Protein 3S93 (pdb70)

Solvent-accessible surface area: 9597 Å² total; per-residue (Å²): 46,63,78,28,39,58,134,8,97,42,46,6,32,62,47,0,93,71,13,7,124,89,34,116,66,16,24,25,17,126,93,0,72,133,51,10,68,101,124,50,54,90,137,15,29,34,182,51,39,41,37,213,48,4,54,55,2,1,107,96,12,94,101,2,4,78,65,21,114,32,93,86,67,82,40,59,0,79,24,116,51,87,69,20,26,62,158,6,42,75,44,1,54,131,50,0,78,72,16,7,116,90,36,116,64,15,23,27,25,142,92,0,72,139,56,9,64,101,125,48,54,66,133,17,26,40,139,22,29,54,23,214,47,1,55,56,0,1,108,91,0,95,76,0,4,123,57,18,120,41,90,89,70,78,35,55,0,63,18,52,163

Structure (mmCIF, N/CA/C/O backbone):
data_3S93
#
_entry.id   3S93
#
_cell.length_a   42.940
_cell.length_b   43.330
_cell.length_c   126.600
_cell.angle_alpha   90.000
_cell.angle_beta   90.000
_cell.angle_gamma   90.000
#
_symmetry.space_group_name_H-M   'P 21 21 21'
#
loop_
_entity.id
_entity.type
_entity.pdbx_description
1 polymer 'Tudor domain-containing protein 5'
2 non-polymer 'UNKNOWN ATOM OR ION'
3 water water
#
loop_
_atom_site.group_PDB
_atom_site.id
_atom_site.type_symbol
_atom_site.label_atom_id
_atom_site.label_alt_id
_atom_site.label_comp_id
_atom_site.label_asym_id
_atom_site.label_entity_id
_atom_site.label_seq_id
_atom_site.pdbx_PDB_ins_code
_atom_site.Cartn_x
_atom_site.Cartn_y
_atom_site.Cartn_z
_atom_site.occupancy
_atom_site.B_iso_or_equiv
_atom_site.auth_seq_id
_atom_site.auth_comp_id
_atom_site.auth_asym_id
_atom_site.auth_atom_id
_atom_site.pdbx_PDB_model_num
ATOM 1 N N . GLY A 1 1 ? 9.884 0.938 7.824 1.00 53.00 0 GLY A N 1
ATOM 2 C CA . GLY A 1 1 ? 10.876 2.004 7.926 1.00 49.62 0 GLY A CA 1
ATOM 3 C C . GLY A 1 1 ? 10.499 2.987 9.018 1.00 51.68 0 GLY A C 1
ATOM 4 O O . GLY A 1 1 ? 11.024 2.921 10.139 1.00 46.00 0 GLY A O 1
ATOM 5 N N . MET A 1 2 ? 9.491 3.844 8.719 1.00 51.99 1 MET A N 1
ATOM 6 C CA . MET A 1 2 ? 8.938 4.815 9.674 1.00 50.99 1 MET A CA 1
ATOM 7 C C . MET A 1 2 ? 8.197 4.070 10.793 1.00 53.43 1 MET A C 1
ATOM 8 O O . MET A 1 2 ? 8.140 4.563 11.916 1.00 50.94 1 MET A O 1
ATOM 10 N N . SER A 1 3 ? 7.627 2.891 10.458 1.00 52.13 2 SER A N 1
ATOM 11 C CA . SER A 1 3 ? 6.901 1.998 11.364 1.00 53.63 2 SER A CA 1
ATOM 12 C C . SER A 1 3 ? 7.895 1.399 12.380 1.00 53.91 2 SER A C 1
ATOM 13 O O . SER A 1 3 ? 7.596 1.326 13.569 1.00 52.14 2 SER A O 1
ATOM 16 N N . GLU A 1 4 ? 9.098 1.037 11.898 1.00 48.45 3 GLU A N 1
ATOM 17 C CA . GLU A 1 4 ? 10.188 0.469 12.688 1.00 44.84 3 GLU A CA 1
ATOM 18 C C . GLU A 1 4 ? 10.737 1.487 13.695 1.00 45.89 3 GLU A C 1
ATOM 19 O O . GLU A 1 4 ? 11.042 1.113 14.832 1.00 44.88 3 GLU A O 1
ATOM 25 N N . GLN A 1 5 ? 10.845 2.776 13.267 1.00 40.76 4 GLN A N 1
ATOM 26 C CA A GLN A 1 5 ? 11.324 3.874 14.100 0.50 36.63 4 GLN A CA 1
ATOM 27 C CA B GLN A 1 5 ? 11.320 3.886 14.089 0.50 37.22 4 GLN A CA 1
ATOM 28 C C . GLN A 1 5 ? 10.326 4.150 15.226 1.00 41.48 4 GLN A C 1
ATOM 29 O O . GLN A 1 5 ? 10.735 4.392 16.365 1.00 39.44 4 GLN A O 1
ATOM 34 N N . GLU A 1 6 ? 9.019 4.092 14.915 1.00 41.93 5 GLU A N 1
ATOM 35 C CA . GLU A 1 6 ? 7.932 4.296 15.877 1.00 42.88 5 GLU A CA 1
ATOM 36 C C . GLU A 1 6 ? 7.955 3.210 16.960 1.00 45.95 5 GLU A C 1
ATOM 37 O O . GLU A 1 6 ? 7.755 3.524 18.138 1.00 44.70 5 GLU A O 1
ATOM 40 N N . ARG A 1 7 ? 8.251 1.950 16.570 1.00 43.08 6 ARG A N 1
ATOM 41 C CA . ARG A 1 7 ? 8.364 0.833 17.501 1.00 42.98 6 ARG A CA 1
ATOM 42 C C . ARG A 1 7 ? 9.643 0.958 18.358 1.00 46.57 6 ARG A C 1
ATOM 43 O O . ARG A 1 7 ? 9.622 0.493 19.498 1.00 46.45 6 ARG A O 1
ATOM 51 N N . ILE A 1 8 ? 10.730 1.633 17.852 1.00 41.78 7 ILE A N 1
ATOM 52 C CA . ILE A 1 8 ? 11.938 1.899 18.667 1.00 39.05 7 ILE A CA 1
ATOM 53 C C . ILE A 1 8 ? 11.577 2.935 19.761 1.00 42.62 7 ILE A C 1
ATOM 54 O O . ILE A 1 8 ? 11.932 2.771 20.940 1.00 41.81 7 ILE A O 1
ATOM 59 N N . GLN A 1 9 ? 10.865 3.989 19.328 1.00 41.32 8 GLN A N 1
ATOM 60 C CA . GLN A 1 9 ? 10.401 5.092 20.158 1.00 42.31 8 GLN A CA 1
ATOM 61 C C . GLN A 1 9 ? 9.432 4.575 21.227 1.00 50.19 8 GLN A C 1
ATOM 62 O O . GLN A 1 9 ? 9.524 5.022 22.360 1.00 50.25 8 GLN A O 1
ATOM 68 N N . GLU A 1 10 ? 8.582 3.577 20.895 1.00 49.69 9 GLU A N 1
ATOM 69 C CA . GLU A 1 10 ? 7.633 2.959 21.826 1.00 51.93 9 GLU A CA 1
ATOM 70 C C . GLU A 1 10 ? 8.361 2.084 22.836 1.00 55.91 9 GLU A C 1
ATOM 71 O O . GLU A 1 10 ? 8.030 2.137 24.019 1.00 55.80 9 GLU A O 1
ATOM 73 N N . CYS A 1 11 ? 9.359 1.300 22.375 1.00 52.67 10 CYS A N 1
ATOM 74 C CA . CYS A 1 11 ? 10.146 0.414 23.220 1.00 52.33 10 CYS A CA 1
ATOM 75 C C . CYS A 1 11 ? 10.940 1.200 24.273 1.00 51.70 10 CYS A C 1
ATOM 76 O O . CYS A 1 11 ? 10.956 0.773 25.418 1.00 51.96 10 CYS A O 1
ATOM 79 N N . LEU A 1 12 ? 11.580 2.324 23.897 1.00 45.04 11 LEU A N 1
ATOM 80 C CA . LEU A 1 12 ? 12.360 3.145 24.834 1.00 42.52 11 LEU A CA 1
ATOM 81 C C . LEU A 1 12 ? 11.454 3.833 25.873 1.00 45.74 11 LEU A C 1
ATOM 82 O O . LEU A 1 12 ? 11.760 3.831 27.069 1.00 43.66 11 LEU A O 1
ATOM 87 N N . ARG A 1 13 ? 10.327 4.378 25.403 1.00 44.62 12 ARG A N 1
ATOM 88 C CA . ARG A 1 13 ? 9.305 5.022 26.222 1.00 45.97 12 ARG A CA 1
ATOM 89 C C . ARG A 1 13 ? 8.799 4.055 27.302 1.00 49.79 12 ARG A C 1
ATOM 90 O O . ARG A 1 13 ? 8.654 4.470 28.452 1.00 51.01 12 ARG A O 1
ATOM 93 N N . LYS A 1 14 ? 8.559 2.774 26.941 1.00 44.91 13 LYS A N 1
ATOM 94 C CA . LYS A 1 14 ? 8.100 1.730 27.873 1.00 45.85 13 LYS A CA 1
ATOM 95 C C . LYS A 1 14 ? 9.202 1.377 28.872 1.00 46.70 13 LYS A C 1
ATOM 96 O O . LYS A 1 14 ? 8.916 1.189 30.041 1.00 46.18 13 LYS A O 1
ATOM 98 N N . GLU A 1 15 ? 10.467 1.335 28.420 1.00 42.21 14 GLU A N 1
ATOM 99 C CA . GLU A 1 15 ? 11.627 1.063 29.268 1.00 40.50 14 GLU A CA 1
ATOM 100 C C . GLU A 1 15 ? 11.853 2.160 30.315 1.00 42.10 14 GLU A C 1
ATOM 101 O O . GLU A 1 15 ? 12.074 1.851 31.477 1.00 43.55 14 GLU A O 1
ATOM 107 N N . ILE A 1 16 ? 11.783 3.433 29.902 1.00 36.53 15 ILE A N 1
ATOM 108 C CA . ILE A 1 16 ? 11.970 4.580 30.782 1.00 35.75 15 ILE A CA 1
ATOM 109 C C . ILE A 1 16 ? 10.881 4.604 31.875 1.00 40.76 15 ILE A C 1
ATOM 110 O O . ILE A 1 16 ? 11.221 4.709 33.060 1.00 39.95 15 ILE A O 1
ATOM 115 N N . ARG A 1 17 ? 9.591 4.502 31.466 1.00 39.0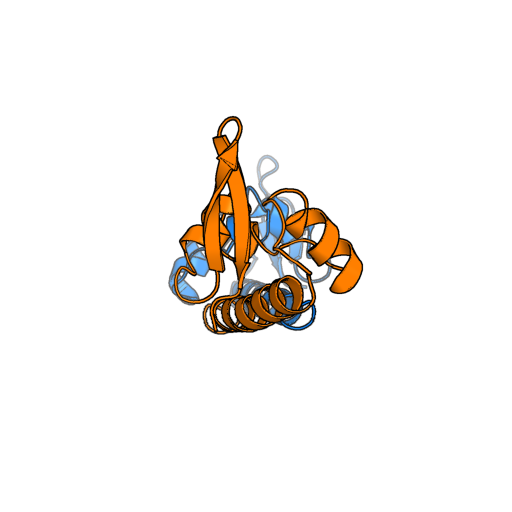9 16 ARG A N 1
ATOM 116 C CA . ARG A 1 17 ? 8.435 4.476 32.361 1.00 42.19 16 ARG A CA 1
ATOM 117 C C . ARG A 1 17 ? 8.588 3.338 33.387 1.00 48.32 16 ARG A C 1
ATOM 118 O O . ARG A 1 17 ? 8.428 3.591 34.581 1.00 49.42 16 ARG A O 1
ATOM 126 N N . SER A 1 18 ? 8.957 2.116 32.924 1.00 44.06 17 SER A N 1
ATOM 127 C CA . SER A 1 18 ? 9.173 0.953 33.784 1.00 45.42 17 SER A CA 1
ATOM 128 C C . SER A 1 18 ? 10.287 1.215 34.810 1.00 48.63 17 SER A C 1
ATOM 129 O O . SER A 1 18 ? 10.147 0.820 35.956 1.00 48.90 17 SER A O 1
ATOM 132 N N . LEU A 1 19 ? 11.387 1.887 34.399 1.00 44.62 18 LEU A N 1
ATOM 133 C CA . LEU A 1 19 ? 12.498 2.214 35.307 1.00 43.84 18 LEU A CA 1
ATOM 134 C C . LEU A 1 19 ? 12.105 3.218 36.389 1.00 47.05 18 LEU A C 1
ATOM 135 O O . LEU A 1 19 ? 12.507 3.061 37.538 1.00 47.00 18 LEU A O 1
ATOM 140 N N . LEU A 1 20 ? 11.366 4.270 36.003 1.00 43.46 19 LEU A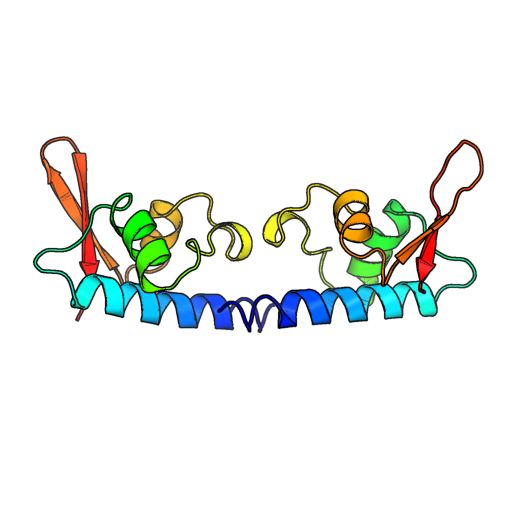 N 1
ATOM 141 C CA . LEU A 1 20 ? 10.956 5.329 36.918 1.00 44.36 19 LEU A CA 1
ATOM 142 C C . LEU A 1 20 ? 9.796 4.902 37.824 1.00 55.25 19 LEU A C 1
ATOM 143 O O . LEU A 1 20 ? 9.667 5.452 38.912 1.00 57.33 19 LEU A O 1
ATOM 148 N N . ILE A 1 21 ? 8.972 3.927 37.389 1.00 56.58 20 ILE A N 1
ATOM 149 C CA . ILE A 1 21 ? 7.871 3.354 38.178 1.00 61.14 20 ILE A CA 1
ATOM 150 C C . ILE A 1 21 ? 8.464 2.513 39.322 1.00 68.31 20 ILE A C 1
ATOM 151 O O . ILE A 1 21 ? 8.013 2.629 40.461 1.00 70.31 20 ILE A O 1
ATOM 156 N N . SER A 1 22 ? 9.503 1.708 39.019 1.00 65.54 21 SER A N 1
ATOM 157 C CA . SER A 1 22 ? 10.172 0.822 39.976 1.00 67.48 21 SER A CA 1
ATOM 158 C C . SER A 1 22 ? 10.931 1.563 41.104 1.00 73.70 21 SER A C 1
ATOM 159 O O . SER A 1 22 ? 11.245 0.942 42.120 1.00 75.77 21 SER A O 1
ATOM 162 N N . THR A 1 23 ? 11.197 2.876 40.952 1.00 70.17 22 THR A N 1
ATOM 163 C CA . THR A 1 23 ? 11.901 3.660 41.977 1.00 70.78 22 THR A CA 1
ATOM 164 C C . THR A 1 23 ? 10.932 4.298 42.976 1.00 78.65 22 THR A C 1
ATOM 165 O O . THR A 1 23 ? 9.744 4.463 42.674 1.00 79.74 22 THR A O 1
ATOM 169 N N . LYS A 1 24 ? 11.458 4.669 44.163 1.00 76.80 23 LYS A N 1
ATOM 170 C CA . LYS A 1 24 ? 10.701 5.279 45.254 1.00 79.35 23 LYS A CA 1
ATOM 171 C C . LYS A 1 24 ? 10.211 6.692 44.911 1.00 81.66 23 LYS A C 1
ATOM 172 O O . LYS A 1 24 ? 9.001 6.915 44.877 1.00 83.96 23 LYS A O 1
ATOM 174 N N . ASP A 1 25 ? 11.134 7.641 44.673 1.00 74.26 24 ASP A N 1
ATOM 175 C CA . ASP A 1 25 ? 10.769 9.026 44.367 1.00 72.94 24 ASP A CA 1
ATOM 176 C C . ASP A 1 25 ? 11.626 9.595 43.209 1.00 70.44 24 ASP A C 1
ATOM 177 O O . ASP A 1 25 ? 12.288 10.626 43.353 1.00 70.04 24 ASP A O 1
ATOM 179 N N . GLY A 1 26 ? 11.587 8.900 42.075 1.00 61.85 25 GLY A N 1
ATOM 180 C CA . GLY A 1 26 ? 12.289 9.268 40.852 1.00 57.82 25 GLY A 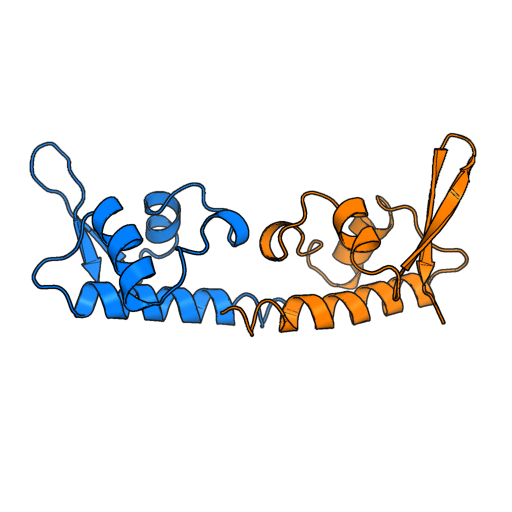CA 1
ATOM 181 C C . GLY A 1 26 ? 13.789 9.065 40.851 1.00 56.74 25 GLY A C 1
ATOM 182 O O . GLY A 1 26 ? 14.353 8.527 41.808 1.00 58.47 25 GLY A O 1
ATOM 183 N N . LEU A 1 27 ? 14.435 9.502 39.765 1.00 47.65 26 LEU A N 1
ATOM 184 C CA . LEU A 1 27 ? 15.885 9.424 39.540 1.00 45.69 26 LEU A CA 1
ATOM 185 C C . LEU A 1 27 ? 16.381 10.723 38.909 1.00 50.32 26 LEU A C 1
ATOM 186 O O . LEU A 1 27 ? 15.664 11.337 38.119 1.00 48.40 26 LEU A O 1
ATOM 191 N N . SER A 1 28 ? 17.638 11.090 39.179 1.00 48.09 27 SER A N 1
ATOM 192 C CA . SER A 1 28 ? 18.255 12.234 38.533 1.00 47.62 27 SER A CA 1
ATOM 193 C C . SER A 1 28 ? 18.567 11.818 37.077 1.00 49.59 27 SER A C 1
ATOM 194 O O . SER A 1 28 ? 18.660 10.615 36.819 1.00 49.27 27 SER A O 1
ATOM 197 N N . PRO A 1 29 ? 18.753 12.750 36.113 1.00 45.04 28 PRO A N 1
ATOM 198 C CA . PRO A 1 29 ? 19.112 12.316 34.748 1.00 42.48 28 PRO A CA 1
ATOM 199 C C . PRO A 1 29 ? 20.346 11.396 34.713 1.00 47.44 28 PRO A C 1
ATOM 200 O O . PRO A 1 29 ? 20.353 10.433 33.939 1.00 45.71 28 PRO A O 1
ATOM 204 N N . GLN A 1 30 ? 21.359 11.666 35.572 1.00 46.06 29 GLN A N 1
ATOM 205 C CA . GLN A 1 30 ? 22.594 10.873 35.695 1.00 46.33 29 GLN A CA 1
ATOM 206 C C . GLN A 1 30 ? 22.297 9.466 36.251 1.00 50.19 29 GLN A C 1
ATOM 207 O O . GLN A 1 30 ? 22.848 8.488 35.751 1.00 50.17 29 GLN A O 1
ATOM 213 N N . GLU A 1 31 ? 21.413 9.364 37.267 1.00 47.15 30 GLU A N 1
ATOM 214 C CA . GLU A 1 31 ? 21.014 8.087 37.869 1.00 46.62 30 GLU A CA 1
ATOM 215 C C . GLU A 1 31 ? 20.207 7.228 36.877 1.00 48.69 30 GLU A C 1
ATOM 216 O O . GLU A 1 31 ? 20.345 6.004 36.884 1.00 47.64 30 GLU A O 1
ATOM 222 N N . LEU A 1 32 ? 19.371 7.872 36.024 1.00 44.30 31 LEU A N 1
ATOM 223 C CA . LEU A 1 32 ? 18.566 7.176 35.011 1.00 41.96 31 LEU A CA 1
ATOM 224 C C . LEU A 1 32 ? 19.456 6.519 33.915 1.00 44.52 31 LEU A C 1
ATOM 225 O O . LEU A 1 32 ? 19.198 5.367 33.534 1.00 44.36 31 LEU A O 1
ATOM 230 N N . GLU A 1 33 ? 20.489 7.220 33.409 1.00 39.33 32 GLU A N 1
ATOM 231 C CA . GLU A 1 33 ? 21.334 6.586 32.393 1.00 37.74 32 GLU A CA 1
ATOM 232 C C . GLU A 1 33 ? 22.131 5.427 32.968 1.00 41.98 32 GLU A C 1
ATOM 233 O O . GLU A 1 33 ? 22.360 4.457 32.240 1.00 38.84 32 GLU A O 1
ATOM 239 N N . LYS A 1 34 ? 22.511 5.514 34.290 1.00 40.98 33 LYS A N 1
ATOM 240 C CA . LYS A 1 34 ? 23.250 4.470 34.994 1.00 42.20 33 LYS A CA 1
ATOM 241 C C . LYS A 1 34 ? 22.350 3.247 35.134 1.00 44.22 33 LYS A C 1
ATOM 242 O O . LYS A 1 34 ? 22.728 2.157 34.712 1.00 43.54 33 LYS A O 1
ATOM 248 N N . GLU A 1 35 ? 21.139 3.470 35.669 1.00 39.71 34 GLU A N 1
ATOM 249 C CA . GLU A 1 35 ? 20.099 2.474 35.900 1.00 40.06 34 GLU A CA 1
ATOM 250 C C . GLU A 1 35 ? 19.628 1.804 34.606 1.00 42.58 34 GLU A C 1
ATOM 251 O O . GLU A 1 35 ? 19.337 0.605 34.612 1.00 43.78 34 GLU A O 1
ATOM 257 N N . TYR A 1 36 ? 19.518 2.576 33.522 1.00 37.59 35 TYR A N 1
ATOM 258 C CA . TYR A 1 36 ? 19.103 2.040 32.231 1.00 36.55 35 TYR A CA 1
ATOM 259 C C . TYR A 1 36 ? 20.119 1.009 31.737 1.00 41.12 35 TYR A C 1
ATOM 260 O O . TYR A 1 36 ? 19.723 -0.079 31.313 1.00 39.18 35 TYR A O 1
ATOM 269 N N . LEU A 1 37 ? 21.427 1.343 31.801 1.00 38.88 36 LEU A N 1
ATOM 270 C CA . LEU A 1 37 ? 22.483 0.420 31.385 1.00 39.50 36 LEU A CA 1
ATOM 271 C C . LEU A 1 37 ? 22.451 -0.848 32.233 1.00 43.30 36 LEU A C 1
ATOM 272 O O . LEU A 1 37 ? 22.523 -1.956 31.697 1.00 43.66 36 LEU A O 1
ATOM 277 N N . LEU A 1 38 ? 22.309 -0.679 33.553 1.00 39.86 37 LEU A N 1
ATOM 278 C CA . LEU A 1 38 ? 22.291 -1.804 34.474 1.00 41.56 37 LEU A CA 1
ATOM 279 C C . LEU A 1 38 ? 21.081 -2.702 34.290 1.00 44.72 37 LEU A C 1
ATOM 280 O O . LEU A 1 38 ? 21.246 -3.915 34.229 1.00 46.50 37 LEU A O 1
ATOM 285 N N . MET A 1 39 ? 19.890 -2.124 34.170 1.00 39.16 38 MET A N 1
ATOM 286 C CA . MET A 1 39 ? 18.677 -2.928 34.124 1.00 40.28 38 MET A CA 1
ATOM 287 C C . MET A 1 39 ? 18.269 -3.384 32.741 1.00 46.03 38 MET A C 1
ATOM 288 O O . MET A 1 39 ? 17.742 -4.485 32.638 1.00 48.09 38 MET A O 1
ATOM 293 N N . VAL A 1 40 ? 18.523 -2.583 31.688 1.00 42.53 39 VAL A N 1
ATOM 294 C CA . VAL A 1 40 ? 18.205 -2.937 30.286 1.00 42.39 39 VAL A CA 1
ATOM 295 C C . VAL A 1 40 ? 19.372 -3.729 29.647 1.00 47.45 39 VAL A C 1
ATOM 296 O O . VAL A 1 40 ? 19.136 -4.558 28.765 1.00 49.21 39 VAL A O 1
ATOM 300 N N . GLY A 1 41 ? 20.601 -3.462 30.084 1.00 43.98 40 GLY A N 1
ATOM 301 C CA . GLY A 1 41 ? 21.779 -4.151 29.567 1.00 46.35 40 GLY A CA 1
ATOM 302 C C . GLY A 1 41 ? 22.396 -3.486 28.353 1.00 51.40 40 GLY A C 1
ATOM 303 O O . GLY A 1 41 ? 23.231 -4.082 27.663 1.00 50.88 40 GLY A O 1
ATOM 304 N N . ASN A 1 42 ? 21.976 -2.244 28.079 1.00 47.90 41 ASN A N 1
ATOM 305 C CA . ASN A 1 42 ? 22.453 -1.429 26.959 1.00 46.69 41 ASN A CA 1
ATOM 306 C C . ASN A 1 42 ? 22.461 0.005 27.425 1.00 48.97 41 ASN A C 1
ATOM 307 O O . ASN A 1 42 ? 21.727 0.338 28.359 1.00 48.21 41 ASN A O 1
ATOM 312 N N . HIS A 1 43 ? 23.269 0.855 26.775 1.00 43.39 42 HIS A N 1
ATOM 313 C CA . HIS A 1 43 ? 23.302 2.278 27.103 1.00 41.66 42 HIS A CA 1
ATOM 314 C C . HIS A 1 43 ? 22.084 2.945 26.483 1.00 41.44 42 HIS A C 1
ATOM 315 O O . HIS A 1 43 ? 21.552 2.411 25.511 1.00 38.40 42 HIS A O 1
ATOM 322 N N . LEU A 1 44 ? 21.646 4.116 27.030 1.00 38.12 43 LEU A N 1
ATOM 323 C CA . LEU A 1 44 ? 20.548 4.902 26.447 1.00 36.45 43 LEU A CA 1
ATOM 324 C C . LEU A 1 44 ? 20.882 5.136 24.954 1.00 36.33 43 LEU A C 1
ATOM 325 O O . LEU A 1 44 ? 22.037 5.453 24.632 1.00 35.22 43 LEU A O 1
ATOM 330 N N . PRO A 1 45 ? 19.928 4.891 24.035 1.00 31.00 44 PRO A N 1
ATOM 331 C CA . PRO A 1 45 ? 20.261 5.015 22.603 1.00 30.05 44 PRO A CA 1
ATOM 332 C C . PRO A 1 45 ? 20.210 6.476 22.162 1.00 31.55 44 PRO A C 1
ATOM 333 O O . PRO A 1 45 ? 19.425 6.835 21.294 1.00 32.73 44 PRO A O 1
ATOM 337 N N . LEU A 1 46 ? 21.034 7.318 22.802 1.00 26.21 45 LEU A N 1
ATOM 338 C CA . LEU A 1 46 ? 21.045 8.769 22.617 1.00 25.78 45 LEU A CA 1
ATOM 339 C C . LEU A 1 46 ? 21.447 9.163 21.211 1.00 29.86 45 LEU A C 1
ATOM 340 O O . LEU A 1 46 ? 20.625 9.735 20.504 1.00 31.96 45 LEU A O 1
ATOM 345 N N . ARG A 1 47 ? 22.678 8.822 20.799 1.00 26.23 46 ARG A N 1
ATOM 346 C CA . ARG A 1 47 ? 23.274 9.165 19.506 1.00 27.03 46 ARG A CA 1
ATOM 347 C C . ARG A 1 47 ? 22.449 8.719 18.314 1.00 28.89 46 ARG A C 1
ATOM 348 O O . ARG A 1 47 ? 22.227 9.525 17.420 1.00 30.00 46 ARG A O 1
ATOM 356 N N . ILE A 1 48 ? 22.003 7.454 18.295 1.00 24.70 47 ILE A N 1
ATOM 357 C CA . ILE A 1 48 ? 21.223 6.874 17.193 1.00 25.21 47 ILE A CA 1
ATOM 358 C C . ILE A 1 48 ? 19.853 7.557 17.024 1.00 32.96 47 ILE A C 1
ATOM 359 O O . ILE A 1 48 ? 19.327 7.583 15.917 1.00 34.35 47 ILE A O 1
ATOM 364 N N . LEU A 1 49 ? 19.286 8.102 18.115 1.00 30.72 48 LEU A N 1
ATOM 365 C CA . LEU A 1 49 ? 17.989 8.786 18.075 1.00 31.15 48 LEU A CA 1
ATOM 366 C C . LEU A 1 49 ? 18.125 10.319 17.981 1.00 32.58 48 LEU A C 1
ATOM 367 O O . LEU A 1 49 ? 17.119 11.015 17.988 1.00 33.46 48 LEU A O 1
ATOM 372 N N . GLY A 1 50 ? 19.361 10.805 17.860 1.00 28.43 49 GLY A N 1
ATOM 373 C CA . GLY A 1 50 ? 19.688 12.221 17.701 1.00 28.83 49 GLY A CA 1
ATOM 374 C C . GLY A 1 50 ? 19.690 13.053 18.963 1.00 34.39 49 GLY A C 1
ATOM 375 O O . GLY A 1 50 ? 19.475 14.267 18.893 1.00 36.42 49 GLY A O 1
ATOM 376 N N . TYR A 1 51 ? 19.918 12.418 20.127 1.00 30.37 50 TYR A N 1
ATOM 377 C CA . TYR A 1 51 ? 20.016 13.130 21.403 1.00 30.84 50 TYR A CA 1
ATOM 378 C C . TYR A 1 51 ? 21.474 13.256 21.845 1.00 34.76 50 TYR A C 1
ATOM 379 O O . TYR A 1 51 ? 22.276 12.361 21.596 1.00 34.62 50 TYR A O 1
ATOM 388 N N . ARG A 1 52 ? 21.811 14.372 22.495 1.00 32.31 51 ARG A N 1
ATOM 389 C CA . ARG A 1 52 ? 23.162 14.645 23.001 1.00 31.92 51 ARG A CA 1
ATOM 390 C C . ARG A 1 52 ? 23.269 14.295 24.475 1.00 35.57 51 ARG A C 1
ATOM 391 O O . ARG A 1 52 ? 24.377 14.241 25.010 1.00 36.08 51 ARG A O 1
ATOM 399 N N . SER A 1 53 ? 22.113 14.082 25.139 1.00 31.38 52 SER A N 1
ATOM 400 C CA . SER A 1 53 ? 22.039 13.791 26.567 1.00 30.21 52 SER A CA 1
ATOM 401 C C . SER A 1 53 ? 20.697 13.193 26.952 1.00 33.05 52 SER A C 1
ATOM 402 O O . SER A 1 53 ? 19.768 13.164 26.150 1.00 34.07 52 SER A O 1
ATOM 405 N N . THR A 1 54 ? 20.603 12.728 28.193 1.00 29.06 53 THR A N 1
ATOM 406 C CA . THR A 1 54 ? 19.404 12.160 28.803 1.00 29.46 53 THR A CA 1
ATOM 407 C C . THR A 1 54 ? 18.304 13.212 28.905 1.00 35.90 53 THR A C 1
ATOM 408 O O . THR A 1 54 ? 17.161 12.907 28.585 1.00 38.36 53 THR A O 1
ATOM 412 N N . MET A 1 55 ? 18.654 14.454 29.315 1.00 32.82 54 MET A N 1
ATOM 413 C CA . MET A 1 55 ? 17.713 15.562 29.409 1.00 34.07 54 MET A CA 1
ATOM 414 C C . MET A 1 55 ? 17.012 15.817 28.104 1.00 40.11 54 MET A C 1
ATOM 415 O O . MET A 1 55 ? 15.782 15.898 28.102 1.00 41.59 54 MET A O 1
ATOM 420 N N . GLU A 1 56 ? 17.775 15.853 26.992 1.00 37.45 55 GLU A N 1
ATOM 421 C CA . GLU A 1 56 ? 17.263 16.014 25.632 1.00 38.11 55 GLU A CA 1
ATOM 422 C C . GLU A 1 56 ? 16.242 14.913 25.309 1.00 43.28 55 GLU A C 1
ATOM 423 O O . GLU A 1 56 ? 15.167 15.199 24.781 1.00 45.46 55 GLU A O 1
ATOM 429 N N . LEU A 1 57 ? 16.568 13.659 25.669 1.00 38.82 56 LEU A N 1
ATO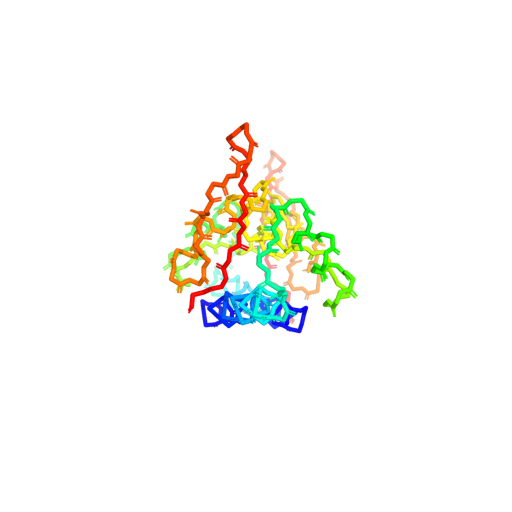M 430 C CA . LEU A 1 57 ? 15.705 12.496 25.481 1.00 38.58 56 LEU A CA 1
ATOM 431 C C . LEU A 1 57 ? 14.373 12.617 26.267 1.00 43.01 56 LEU A C 1
ATOM 432 O O . LEU A 1 57 ? 13.291 12.460 25.685 1.00 42.90 56 LEU A O 1
ATOM 437 N N . VAL A 1 58 ? 14.465 12.884 27.586 1.00 39.22 57 VAL A N 1
ATOM 438 C CA . VAL A 1 58 ? 13.302 12.950 28.466 1.00 41.06 57 VAL A CA 1
ATOM 439 C C . VAL A 1 58 ? 12.413 14.144 28.138 1.00 48.06 57 VAL A C 1
ATOM 440 O O . VAL A 1 58 ? 11.200 14.020 28.295 1.00 49.70 57 VAL A O 1
ATOM 444 N N . LEU A 1 59 ? 12.990 15.269 27.639 1.00 44.53 58 LEU A N 1
ATOM 445 C CA . LEU A 1 59 ? 12.201 16.447 27.251 1.00 46.57 58 LEU A CA 1
ATOM 446 C C . LEU A 1 59 ? 11.399 16.167 25.974 1.00 53.69 58 LEU A C 1
ATOM 447 O O . LEU A 1 59 ? 10.398 16.838 25.719 1.00 57.11 58 LEU A O 1
ATOM 452 N N . ASP A 1 60 ? 11.820 15.147 25.203 1.00 48.92 59 ASP A N 1
ATOM 453 C CA . ASP A 1 60 ? 11.154 14.705 23.980 1.00 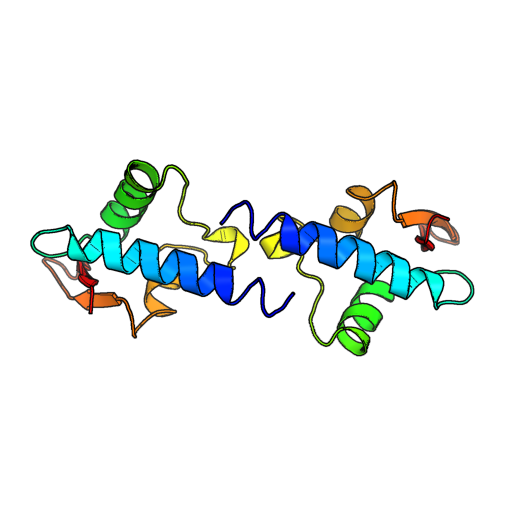50.06 59 ASP A CA 1
ATOM 454 C C . ASP A 1 60 ? 10.018 13.701 24.280 1.00 54.55 59 ASP A C 1
ATOM 455 O O . ASP A 1 60 ? 9.292 13.306 23.363 1.00 56.17 59 ASP A O 1
ATOM 460 N N . MET A 1 61 ? 9.855 13.314 25.572 1.00 48.93 60 MET A N 1
ATOM 461 C CA . MET A 1 61 ? 8.774 12.441 26.049 1.00 48.63 60 MET A CA 1
ATOM 462 C C . MET A 1 61 ? 8.090 13.086 27.296 1.00 55.35 60 MET A C 1
ATOM 463 O O . MET A 1 61 ? 8.166 12.537 28.401 1.00 55.04 60 MET A O 1
ATOM 468 N N . PRO A 1 62 ? 7.415 14.264 27.135 1.00 54.94 61 PRO A N 1
ATOM 469 C CA . PRO A 1 62 ? 6.767 14.904 28.301 1.00 57.60 61 PRO A CA 1
ATOM 470 C C . PRO A 1 62 ? 5.494 14.196 28.776 1.00 63.84 61 PRO A C 1
ATOM 471 O O . PRO A 1 62 ? 4.966 14.529 29.835 1.00 64.10 61 PRO A O 1
ATOM 475 N N . ASP A 1 63 ? 5.016 13.214 27.987 1.00 61.42 62 ASP A N 1
ATOM 476 C CA . ASP A 1 63 ? 3.841 12.392 28.276 1.00 63.89 62 ASP A CA 1
ATOM 477 C C . ASP A 1 63 ? 4.251 11.159 29.106 1.00 64.91 62 ASP A C 1
ATOM 478 O O . ASP A 1 63 ? 3.388 10.489 29.673 1.00 66.63 62 ASP A O 1
ATOM 483 N N . VAL A 1 64 ? 5.572 10.884 29.183 1.00 56.96 63 VAL A N 1
ATOM 484 C CA . VAL A 1 64 ? 6.156 9.750 29.905 1.00 54.10 63 VAL A CA 1
ATOM 485 C C . VAL A 1 64 ? 6.880 10.196 31.187 1.00 54.68 63 VAL A C 1
ATOM 486 O O . VAL A 1 64 ? 6.740 9.539 32.221 1.00 53.43 63 VAL A O 1
ATOM 490 N N . VAL A 1 65 ? 7.699 11.263 31.091 1.00 50.12 64 VAL A N 1
ATOM 491 C CA . VAL A 1 65 ? 8.547 11.737 32.191 1.00 48.46 64 VAL A CA 1
ATOM 492 C C . VAL A 1 65 ? 8.146 13.122 32.666 1.00 54.80 64 VAL A C 1
ATOM 493 O O . VAL A 1 65 ? 7.941 14.026 31.852 1.00 55.78 64 VAL A O 1
ATOM 497 N N . ARG A 1 66 ? 8.071 13.285 33.998 1.00 53.31 65 ARG A N 1
ATOM 498 C CA . ARG A 1 66 ? 7.798 14.553 34.669 1.00 56.22 65 ARG A CA 1
ATOM 499 C C . ARG A 1 66 ? 9.135 15.057 35.212 1.00 58.73 65 ARG A C 1
ATOM 500 O O . ARG A 1 66 ? 9.839 14.319 35.907 1.00 55.22 65 ARG A O 1
ATOM 504 N N . VAL A 1 67 ? 9.493 16.294 34.849 1.00 58.45 66 VAL A N 1
ATOM 505 C CA . VAL A 1 67 ? 10.729 16.949 35.267 1.00 58.65 66 VAL A CA 1
ATOM 506 C C . VAL A 1 67 ? 10.417 17.711 36.565 1.00 68.95 66 VAL A C 1
ATOM 507 O O . VAL A 1 67 ? 9.711 18.723 36.549 1.00 72.01 66 VAL A O 1
ATOM 511 N N . CYS A 1 68 ? 10.903 17.177 37.688 1.00 68.25 67 CYS A N 1
ATOM 512 C CA . CYS A 1 68 ? 10.655 17.713 39.032 1.00 72.98 67 CYS A CA 1
ATOM 513 C C . CYS A 1 68 ? 11.911 18.351 39.635 1.00 80.14 67 CYS A C 1
ATOM 514 O O . CYS A 1 68 ? 13.005 17.835 39.418 1.00 76.95 67 CYS A O 1
ATOM 517 N N . PRO A 1 69 ? 11.791 19.427 40.451 1.00 83.85 68 PRO A N 1
ATOM 518 C CA . PRO A 1 69 ? 13.003 20.031 41.038 1.00 85.19 68 PRO A CA 1
ATOM 519 C C . PRO A 1 69 ? 13.614 19.220 42.198 1.00 89.73 68 PRO A C 1
ATOM 520 O O . PRO A 1 69 ? 13.178 18.104 42.509 1.00 87.82 68 PRO A O 1
ATOM 524 N N . GLY A 1 70 ? 14.638 19.811 42.809 1.00 88.01 69 GLY A N 1
ATOM 525 C CA . GLY A 1 70 ? 15.370 19.277 43.951 1.00 87.97 69 GLY A CA 1
ATOM 526 C C . GLY A 1 70 ? 16.195 20.370 44.593 1.00 92.87 69 GLY A C 1
ATOM 527 O O . GLY A 1 70 ? 15.968 21.554 44.324 1.00 94.22 69 GLY A O 1
ATOM 528 N N . ALA A 1 71 ? 17.165 19.986 45.432 1.00 89.48 70 ALA A N 1
ATOM 529 C CA . ALA A 1 71 ? 18.040 20.952 46.099 1.00 92.81 70 ALA A CA 1
ATOM 530 C C . ALA A 1 71 ? 19.017 21.545 45.095 1.00 93.84 70 ALA A C 1
ATOM 531 O O . ALA A 1 71 ? 19.588 20.810 44.286 1.00 90.38 70 ALA A O 1
ATOM 533 N N . GLY A 1 72 ? 19.150 22.868 45.127 1.00 91.46 71 GLY A N 1
ATOM 534 C CA . GLY A 1 72 ? 20.043 23.619 44.254 1.00 90.41 71 GLY A CA 1
ATOM 535 C C . GLY A 1 72 ? 19.726 23.576 42.775 1.00 87.82 71 GLY A C 1
ATOM 536 O O . GLY A 1 72 ? 20.639 23.634 41.952 1.00 85.34 71 GLY A O 1
ATOM 537 N N . GLY A 1 73 ? 18.440 23.483 42.447 1.00 82.30 72 GLY A N 1
ATOM 538 C CA . GLY A 1 73 ? 17.965 23.415 41.070 1.00 78.78 72 GLY A CA 1
ATOM 539 C C . GLY A 1 73 ? 18.190 22.074 40.387 1.00 75.79 72 GLY A C 1
ATOM 540 O O . GLY A 1 73 ? 18.014 21.959 39.163 1.00 71.79 72 GLY A O 1
ATOM 541 N N . THR A 1 74 ? 18.572 21.037 41.177 1.00 70.71 73 THR A N 1
ATOM 542 C CA . THR A 1 74 ? 18.786 19.682 40.655 1.00 66.07 73 THR A CA 1
ATOM 543 C C . THR A 1 74 ? 17.462 19.109 40.199 1.00 65.22 73 THR A C 1
ATOM 544 O O . THR A 1 74 ? 16.408 19.475 40.717 1.00 67.07 73 THR A O 1
ATOM 548 N N . VAL A 1 75 ? 17.527 18.254 39.189 1.00 56.47 74 VAL A N 1
ATOM 549 C CA . VAL A 1 75 ? 16.390 17.643 38.529 1.00 53.03 74 VAL A CA 1
ATOM 550 C C . VAL A 1 75 ? 16.205 16.203 38.994 1.00 53.83 74 VAL A C 1
ATOM 551 O O . VAL A 1 75 ? 17.168 15.441 39.067 1.00 51.45 74 VAL A O 1
ATOM 555 N N . ILE A 1 76 ? 14.959 15.848 39.309 1.00 50.74 75 ILE A N 1
ATOM 556 C CA . ILE A 1 76 ? 14.541 14.493 39.642 1.00 49.93 75 ILE A CA 1
ATOM 557 C C . ILE A 1 76 ? 13.491 14.155 38.580 1.00 53.53 75 ILE A C 1
ATOM 558 O O . ILE A 1 76 ? 12.585 14.952 38.338 1.00 55.03 75 ILE A O 1
ATOM 563 N N . LEU A 1 77 ? 13.665 13.015 37.903 1.00 47.95 76 LEU A N 1
ATOM 564 C CA . LEU A 1 77 ? 12.773 12.555 36.841 1.00 46.58 76 LEU A CA 1
ATOM 565 C C . LEU A 1 77 ? 11.831 11.506 37.396 1.00 51.44 76 LEU A C 1
ATOM 566 O O . LEU A 1 77 ? 12.273 10.567 38.052 1.00 50.82 76 LEU A O 1
ATOM 571 N N . LYS A 1 78 ? 10.534 11.675 37.146 1.00 49.63 77 LYS A N 1
ATOM 572 C CA . LYS A 1 78 ? 9.493 10.781 37.646 1.00 50.91 77 LYS A CA 1
ATOM 573 C C . LYS A 1 78 ? 8.593 10.297 36.511 1.00 56.06 77 LYS A C 1
ATOM 574 O O . LYS A 1 78 ? 8.380 11.023 35.535 1.00 55.38 77 LYS A O 1
ATOM 580 N N . ALA A 1 79 ? 8.054 9.075 36.653 1.00 54.47 78 ALA A N 1
ATOM 581 C CA . ALA A 1 79 ? 7.129 8.470 35.687 1.00 55.12 78 ALA A CA 1
ATOM 582 C C . ALA A 1 79 ? 5.764 9.130 35.834 1.00 61.62 78 ALA A C 1
ATOM 583 O O . ALA A 1 79 ? 5.390 9.529 36.940 1.00 62.21 78 ALA A O 1
ATOM 585 N N . ILE A 1 80 ? 5.005 9.209 34.726 1.00 59.38 79 ILE A N 1
ATOM 586 C CA . ILE A 1 80 ? 3.663 9.797 34.720 1.00 68.15 79 ILE A CA 1
ATOM 587 C C . ILE A 1 80 ? 2.599 8.684 34.770 1.00 109.89 79 ILE A C 1
ATOM 588 O O . ILE A 1 80 ? 1.829 8.614 35.730 1.00 80.10 79 ILE A O 1
ATOM 593 N N . GLY B 1 1 ? 14.763 -3.633 20.145 1.00 52.83 0 GLY B N 1
ATOM 594 C CA . GLY B 1 1 ? 15.708 -2.524 20.191 1.00 51.08 0 GLY B CA 1
ATOM 595 C C . GLY B 1 1 ? 16.771 -2.665 19.123 1.00 55.38 0 GLY B C 1
ATOM 596 O O . GLY B 1 1 ? 16.753 -1.947 18.116 1.00 52.02 0 GLY B O 1
ATOM 597 N N . MET B 1 2 ? 17.695 -3.621 19.334 1.00 55.07 1 MET B N 1
ATOM 598 C CA . MET B 1 2 ? 18.773 -3.938 18.390 1.00 54.88 1 MET B CA 1
ATOM 599 C C . MET B 1 2 ? 18.200 -4.748 17.222 1.00 58.57 1 MET B C 1
ATOM 600 O O . MET B 1 2 ? 18.728 -4.681 16.110 1.00 58.16 1 MET B O 1
ATOM 602 N N . SER B 1 3 ? 17.125 -5.525 17.495 1.00 54.94 2 SER B N 1
ATOM 603 C CA . SER B 1 3 ? 16.403 -6.343 16.520 1.00 54.66 2 SER B CA 1
ATOM 604 C C . SER B 1 3 ? 15.674 -5.416 15.520 1.00 53.38 2 SER B C 1
ATOM 605 O O . SER B 1 3 ? 15.677 -5.675 14.318 1.00 51.57 2 SER B O 1
ATOM 607 N N . GLU B 1 4 ? 15.098 -4.318 16.037 1.00 47.88 3 GLU B N 1
ATOM 608 C CA . GLU B 1 4 ? 14.381 -3.288 15.287 1.00 45.62 3 GLU B CA 1
ATOM 609 C C . GLU B 1 4 ? 15.326 -2.530 14.349 1.00 47.42 3 GLU B C 1
ATOM 610 O O . GLU B 1 4 ? 14.940 -2.234 13.221 1.00 46.69 3 GLU B O 1
ATOM 613 N N . GLN B 1 5 ? 16.565 -2.241 14.824 1.00 43.84 4 GLN B N 1
ATOM 614 C CA A GLN B 1 5 ? 17.594 -1.546 14.047 0.50 42.17 4 GLN B CA 1
ATOM 615 C CA B GLN B 1 5 ? 17.606 -1.548 14.059 0.50 41.89 4 GLN B CA 1
ATOM 616 C C . GLN B 1 5 ? 18.062 -2.427 12.885 1.00 46.35 4 GLN B C 1
ATOM 617 O O . GLN B 1 5 ? 18.262 -1.921 11.778 1.00 45.33 4 GLN B O 1
ATOM 622 N N . GLU B 1 6 ? 18.216 -3.746 13.134 1.00 43.47 5 GLU B N 1
ATOM 623 C CA . GLU B 1 6 ? 18.634 -4.736 12.137 1.00 43.95 5 GLU B CA 1
ATOM 624 C C . GLU B 1 6 ? 17.577 -4.838 11.031 1.00 45.67 5 GLU B C 1
ATOM 625 O O . GLU B 1 6 ? 17.910 -4.933 9.847 1.00 45.23 5 GLU B O 1
ATOM 627 N N . ARG B 1 7 ? 16.306 -4.747 11.434 1.00 41.26 6 ARG B N 1
ATOM 628 C CA . ARG B 1 7 ? 15.150 -4.750 10.551 1.00 41.07 6 ARG B CA 1
ATOM 629 C C . ARG B 1 7 ? 15.132 -3.480 9.666 1.00 42.93 6 ARG B C 1
ATOM 630 O O . ARG B 1 7 ? 14.748 -3.570 8.501 1.00 42.10 6 ARG B O 1
ATOM 638 N N . ILE B 1 8 ? 15.576 -2.311 10.205 1.00 38.10 7 ILE B N 1
ATOM 639 C CA . ILE B 1 8 ? 15.672 -1.059 9.445 1.00 36.42 7 ILE B CA 1
ATOM 640 C C . ILE B 1 8 ? 16.752 -1.218 8.374 1.00 41.42 7 ILE B C 1
ATOM 641 O O . ILE B 1 8 ? 16.515 -0.872 7.226 1.00 40.55 7 ILE B O 1
ATOM 646 N N . GLN B 1 9 ? 17.920 -1.764 8.748 1.00 40.34 8 GLN B N 1
ATOM 647 C CA . GLN B 1 9 ? 19.057 -2.018 7.862 1.00 41.83 8 GLN B CA 1
ATOM 648 C C . GLN B 1 9 ? 18.676 -2.936 6.661 1.00 50.03 8 GLN B C 1
ATOM 649 O O . GLN B 1 9 ? 19.083 -2.658 5.528 1.00 48.83 8 GLN B O 1
ATOM 655 N N . GLU B 1 10 ? 17.899 -4.014 6.918 1.00 49.51 9 GLU B N 1
ATOM 656 C CA . GLU B 1 10 ? 17.482 -4.955 5.881 1.00 51.82 9 GLU B CA 1
ATOM 657 C C . GLU B 1 10 ? 16.434 -4.330 4.942 1.00 54.44 9 GLU B C 1
ATOM 658 O O . GLU B 1 10 ? 16.487 -4.582 3.740 1.00 54.99 9 GLU B O 1
ATOM 664 N N . CYS B 1 11 ? 15.524 -3.498 5.471 1.00 50.26 10 CYS B N 1
ATOM 665 C CA . CYS B 1 11 ? 14.519 -2.765 4.673 1.00 50.25 10 CYS B CA 1
ATOM 666 C C . CYS B 1 11 ? 15.217 -1.764 3.740 1.00 50.51 10 CYS B C 1
ATOM 667 O O . CYS B 1 11 ? 14.775 -1.541 2.615 1.00 51.56 10 CYS B O 1
ATOM 670 N N . LEU B 1 12 ? 16.290 -1.131 4.243 1.00 43.15 11 LEU B N 1
ATOM 671 C CA . LEU B 1 12 ? 17.078 -0.132 3.524 1.00 39.45 11 LEU B CA 1
ATOM 672 C C . LEU B 1 12 ? 17.819 -0.739 2.347 1.00 41.73 11 LEU B C 1
ATOM 673 O O . LEU B 1 12 ? 17.809 -0.153 1.268 1.00 39.07 11 LEU B O 1
ATOM 678 N N . ARG B 1 13 ? 18.443 -1.911 2.551 1.00 40.75 12 ARG B N 1
ATOM 679 C CA . ARG B 1 13 ? 19.168 -2.651 1.520 1.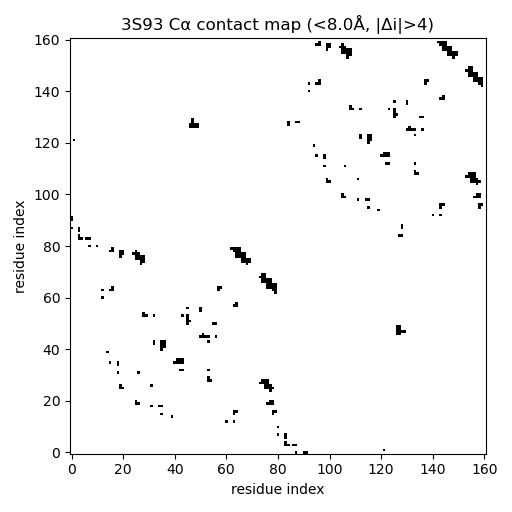00 41.81 12 ARG B CA 1
ATOM 680 C C . ARG B 1 13 ? 18.253 -2.937 0.318 1.00 48.23 12 ARG B C 1
ATOM 681 O O . ARG B 1 13 ? 18.682 -2.774 -0.832 1.00 47.68 12 ARG B O 1
ATOM 689 N N . LYS B 1 14 ? 16.980 -3.330 0.595 1.00 46.58 13 LYS B N 1
ATOM 690 C CA . LYS B 1 14 ? 15.979 -3.619 -0.440 1.00 48.07 13 LYS B CA 1
ATOM 691 C C . LYS B 1 14 ? 15.570 -2.333 -1.166 1.00 50.19 13 LYS B C 1
ATOM 692 O O . LYS B 1 14 ? 15.431 -2.343 -2.387 1.00 51.60 13 LYS B O 1
ATOM 698 N N . GLU B 1 15 ? 15.416 -1.225 -0.412 1.00 43.94 14 GLU B N 1
ATOM 699 C CA . GLU B 1 15 ? 15.069 0.096 -0.953 1.00 42.08 14 GLU B CA 1
ATOM 700 C C . GLU B 1 15 ? 16.155 0.652 -1.875 1.00 42.97 14 GLU B C 1
ATOM 701 O O . GLU B 1 15 ? 15.833 1.144 -2.943 1.00 42.68 14 GLU B O 1
ATOM 707 N N . ILE B 1 16 ? 17.424 0.572 -1.462 1.00 37.97 15 ILE B N 1
ATOM 708 C CA . ILE B 1 16 ? 18.573 1.056 -2.218 1.00 36.31 15 ILE B CA 1
ATOM 709 C C . ILE B 1 16 ? 18.676 0.304 -3.540 1.00 42.83 15 ILE B C 1
ATOM 710 O O . ILE B 1 16 ? 18.755 0.950 -4.588 1.00 42.52 15 ILE B O 1
ATOM 715 N N . ARG B 1 17 ? 18.669 -1.053 -3.487 1.00 41.70 16 ARG B N 1
ATOM 716 C CA . ARG B 1 17 ? 18.747 -1.934 -4.658 1.00 43.13 16 ARG B CA 1
ATOM 717 C C . ARG B 1 17 ? 17.624 -1.599 -5.650 1.00 48.90 16 ARG B C 1
ATOM 718 O O . ARG B 1 17 ? 17.900 -1.404 -6.837 1.00 48.30 16 ARG B O 1
ATOM 726 N N . SER B 1 18 ? 16.377 -1.471 -5.144 1.00 46.30 17 SER B N 1
ATOM 727 C CA . SER B 1 18 ? 15.205 -1.106 -5.949 1.00 47.69 17 SER B CA 1
ATOM 728 C C . SER B 1 18 ? 15.370 0.281 -6.621 1.00 51.58 17 SER B C 1
ATOM 729 O O . SER B 1 18 ? 14.995 0.427 -7.779 1.00 53.97 17 SER B O 1
ATOM 732 N N . LEU B 1 19 ? 15.953 1.275 -5.911 1.00 45.58 18 LEU B N 1
ATOM 733 C CA . LEU B 1 19 ? 16.193 2.610 -6.469 1.00 44.11 18 LEU B CA 1
ATOM 734 C C . LEU B 1 19 ? 17.241 2.594 -7.579 1.00 46.71 18 LEU B C 1
ATOM 735 O O . LEU B 1 19 ? 17.076 3.289 -8.574 1.00 45.47 18 LEU B O 1
ATOM 740 N N . LEU B 1 20 ? 18.347 1.869 -7.371 1.00 43.56 19 LEU B N 1
ATOM 741 C CA . LEU B 1 20 ? 19.453 1.806 -8.321 1.00 43.92 19 LEU B CA 1
ATOM 742 C C . LEU B 1 20 ? 19.136 0.915 -9.526 1.00 52.95 19 LEU B C 1
ATOM 743 O O . LEU B 1 20 ? 19.708 1.135 -10.594 1.00 54.30 19 LEU B O 1
ATOM 748 N N . ILE B 1 21 ? 18.221 -0.067 -9.368 1.00 51.71 20 ILE B N 1
ATOM 749 C CA . ILE B 1 21 ? 17.752 -0.941 -10.448 1.00 54.80 20 ILE B CA 1
ATOM 750 C C . ILE B 1 21 ? 16.894 -0.113 -11.417 1.00 60.57 20 ILE B C 1
ATOM 751 O O . ILE B 1 21 ? 17.076 -0.211 -12.630 1.00 62.33 20 ILE B O 1
ATOM 756 N N . SER B 1 22 ? 15.999 0.731 -10.871 1.00 57.22 21 SER B N 1
ATOM 757 C CA . SER B 1 22 ? 15.075 1.572 -11.640 1.00 58.73 21 SER B CA 1
ATOM 758 C C . SER B 1 22 ? 15.768 2.677 -12.479 1.00 62.43 21 SER B C 1
ATOM 759 O O . SER B 1 22 ? 15.138 3.218 -13.385 1.00 63.87 21 SER B O 1
ATOM 762 N N . THR B 1 23 ? 17.047 2.996 -12.199 1.00 57.22 22 THR B N 1
ATOM 763 C CA . THR B 1 23 ? 17.784 4.026 -12.945 1.00 56.47 22 THR B CA 1
ATOM 764 C C . THR B 1 23 ? 18.512 3.434 -14.156 1.00 62.87 22 THR B C 1
ATOM 765 O O . THR B 1 23 ? 18.776 2.226 -14.198 1.00 63.22 22 THR B O 1
ATOM 769 N N . LYS B 1 24 ? 18.840 4.308 -15.134 1.00 60.75 23 LYS B N 1
ATOM 770 C CA . LYS B 1 24 ? 19.524 3.962 -16.378 1.00 62.12 23 LYS B CA 1
ATOM 771 C C . LYS B 1 24 ? 20.970 3.493 -16.139 1.00 63.94 23 LYS B C 1
ATOM 772 O O . LYS B 1 24 ? 21.286 2.344 -16.454 1.00 66.03 23 LYS B O 1
ATOM 774 N N . ASP B 1 25 ? 21.841 4.368 -15.607 1.00 56.25 24 ASP B N 1
ATOM 775 C CA . ASP B 1 25 ? 23.244 4.024 -15.370 1.00 54.62 24 ASP B CA 1
ATOM 776 C C . ASP B 1 25 ? 23.728 4.555 -14.003 1.00 52.79 24 ASP B C 1
ATOM 777 O O . ASP B 1 25 ? 24.696 5.311 -13.923 1.00 52.41 24 ASP B O 1
ATOM 779 N N . GLY B 1 26 ? 23.028 4.145 -12.953 1.00 45.91 25 GLY B N 1
ATOM 780 C CA . GLY B 1 26 ? 23.327 4.488 -11.570 1.00 43.18 25 GLY B CA 1
ATOM 781 C C . GLY B 1 26 ? 23.025 5.914 -11.153 1.00 45.08 25 GLY B C 1
ATOM 782 O O . GLY B 1 26 ? 22.457 6.695 -11.927 1.00 46.41 25 GLY B O 1
ATOM 783 N N . LEU B 1 27 ? 23.409 6.250 -9.910 1.00 37.83 26 LEU B N 1
ATOM 784 C CA . LEU B 1 27 ? 23.247 7.575 -9.290 1.00 35.94 26 LEU B CA 1
ATOM 785 C C . LEU B 1 27 ? 24.506 7.943 -8.511 1.00 38.86 26 LEU B C 1
ATOM 786 O O . LEU B 1 27 ? 25.151 7.067 -7.947 1.00 38.97 26 LEU B O 1
ATOM 791 N N . SER B 1 28 ? 24.811 9.242 -8.402 1.00 33.95 27 SER B N 1
ATOM 792 C CA . SER B 1 28 ? 25.905 9.709 -7.555 1.00 32.12 27 SER B CA 1
ATOM 793 C C . SER B 1 28 ? 25.438 9.572 -6.083 1.00 34.91 27 SER B C 1
ATOM 794 O O . SER B 1 28 ? 24.228 9.511 -5.859 1.00 34.88 27 SER B O 1
ATOM 797 N N . PRO B 1 29 ? 26.329 9.523 -5.067 1.00 31.07 28 PRO B N 1
ATOM 798 C CA . PRO B 1 29 ? 25.848 9.460 -3.672 1.00 30.93 28 PRO B CA 1
ATOM 799 C C . PRO B 1 29 ? 24.853 10.573 -3.316 1.00 34.82 28 PRO B C 1
ATOM 800 O O . PRO B 1 29 ? 23.896 10.302 -2.591 1.00 34.51 28 PRO B O 1
ATOM 804 N N . GLN B 1 30 ? 25.079 11.804 -3.855 1.00 31.72 29 GLN B N 1
ATOM 805 C CA A GLN B 1 30 ? 24.221 12.970 -3.640 0.50 31.85 29 GLN B CA 1
ATOM 806 C CA B GLN B 1 30 ? 24.244 12.997 -3.679 0.50 32.01 29 GLN B CA 1
ATOM 807 C C . GLN B 1 30 ? 22.854 12.791 -4.331 1.00 36.21 29 GLN B C 1
ATOM 808 O O . GLN B 1 30 ? 21.827 13.137 -3.737 1.00 36.51 29 GLN B O 1
ATOM 819 N N . GLU B 1 31 ? 22.827 12.219 -5.556 1.00 32.94 30 GLU B N 1
ATOM 820 C CA . GLU B 1 31 ? 21.584 11.933 -6.292 1.00 32.60 30 GLU B CA 1
ATOM 821 C C . GLU B 1 31 ? 20.759 10.836 -5.604 1.00 36.08 30 GLU B C 1
ATOM 822 O O . GLU B 1 31 ? 19.528 10.912 -5.614 1.00 36.09 30 GLU B O 1
ATOM 828 N N . LEU B 1 32 ? 21.431 9.825 -5.003 1.00 32.46 31 LEU B N 1
ATOM 829 C CA . LEU B 1 32 ? 20.776 8.722 -4.286 1.00 32.25 31 LEU B CA 1
ATOM 830 C C . LEU B 1 32 ? 20.058 9.242 -3.020 1.00 36.60 31 LEU B C 1
ATOM 831 O O . LEU B 1 32 ? 18.922 8.836 -2.766 1.00 38.76 31 LEU B O 1
ATOM 836 N N . GLU B 1 33 ? 20.681 10.200 -2.304 1.00 30.82 32 GLU B N 1
ATOM 837 C CA . GLU B 1 33 ? 20.147 10.888 -1.137 1.00 30.00 32 GLU B CA 1
ATOM 838 C C . GLU B 1 33 ? 18.815 11.567 -1.495 1.00 33.04 32 GLU B C 1
ATOM 839 O O . GLU B 1 33 ? 17.817 11.388 -0.806 1.00 33.07 32 GLU B O 1
ATOM 845 N N . LYS B 1 34 ? 18.851 12.387 -2.547 1.00 30.57 33 LYS B N 1
ATOM 846 C CA . LYS B 1 34 ? 17.764 13.174 -3.100 1.00 31.99 33 LYS B CA 1
ATOM 847 C C . LYS B 1 34 ? 16.619 12.299 -3.625 1.00 36.31 33 LYS B C 1
ATOM 848 O O . LYS B 1 34 ? 15.465 12.592 -3.337 1.00 35.69 33 LYS B O 1
ATOM 854 N N . GLU B 1 35 ? 16.951 11.218 -4.367 1.00 33.67 34 GLU B N 1
ATOM 855 C CA . GLU B 1 35 ? 16.004 10.247 -4.925 1.00 33.70 34 GLU B CA 1
ATOM 856 C C . GLU B 1 35 ? 15.351 9.385 -3.840 1.00 35.46 34 GLU B C 1
ATOM 857 O O . GLU B 1 35 ? 14.165 9.051 -3.960 1.00 37.12 34 GLU B O 1
ATOM 863 N N . TYR B 1 36 ? 16.123 8.982 -2.820 1.00 28.01 35 TYR B N 1
ATOM 864 C CA . TYR B 1 36 ? 15.600 8.190 -1.717 1.00 28.07 35 TYR B CA 1
ATOM 865 C C . TYR B 1 36 ? 14.528 9.004 -0.975 1.00 34.92 35 TYR B C 1
ATOM 866 O O . TYR B 1 36 ? 13.457 8.474 -0.706 1.00 35.72 35 TYR B O 1
ATOM 875 N N . LEU B 1 37 ? 14.822 10.287 -0.644 1.00 31.76 36 LEU B N 1
ATOM 876 C CA . LEU B 1 37 ? 13.875 11.157 0.050 1.00 31.60 36 LEU B CA 1
ATOM 877 C C . LEU B 1 37 ? 12.609 11.337 -0.791 1.00 38.75 36 LEU B C 1
ATOM 878 O O . LEU B 1 37 ? 11.498 11.227 -0.264 1.00 39.51 36 LEU B O 1
ATOM 883 N N . LEU B 1 38 ? 12.782 11.581 -2.094 1.00 34.57 37 LEU B N 1
ATOM 884 C CA . LEU B 1 38 ? 11.658 11.791 -2.981 1.00 36.96 37 LEU B CA 1
ATOM 885 C C . LEU B 1 38 ? 10.806 10.559 -3.173 1.00 42.74 37 LEU B C 1
ATOM 886 O O . LEU B 1 38 ? 9.588 10.659 -3.090 1.00 43.88 37 LEU B O 1
ATOM 891 N N . MET B 1 39 ? 11.422 9.403 -3.399 1.00 39.81 38 MET B N 1
ATOM 892 C CA . MET B 1 39 ? 10.657 8.198 -3.718 1.00 41.23 38 MET B CA 1
ATOM 893 C C . MET B 1 39 ? 10.204 7.399 -2.517 1.00 44.38 38 MET B C 1
ATOM 894 O O . MET B 1 39 ? 9.111 6.837 -2.584 1.00 45.64 38 MET B O 1
ATOM 899 N N . VAL B 1 40 ? 10.992 7.372 -1.412 1.00 38.82 39 VAL B N 1
ATOM 900 C CA . VAL B 1 40 ? 10.648 6.652 -0.171 1.00 37.58 39 VAL B CA 1
ATOM 901 C C . VAL B 1 40 ? 9.809 7.566 0.762 1.00 41.79 39 VAL B C 1
ATOM 902 O O . VAL B 1 40 ? 8.987 7.068 1.539 1.00 41.91 39 VAL B O 1
ATOM 906 N N . GLY B 1 41 ? 10.032 8.879 0.689 1.00 37.08 40 GLY B N 1
ATOM 907 C CA . GLY B 1 41 ? 9.314 9.841 1.521 1.00 36.26 40 GLY B CA 1
ATOM 908 C C . GLY B 1 41 ? 9.965 10.103 2.866 1.00 37.42 40 GLY B C 1
ATOM 909 O O . GLY B 1 41 ? 9.345 10.681 3.758 1.00 37.42 40 GLY B O 1
ATOM 910 N N . ASN B 1 42 ? 11.217 9.662 3.027 1.00 31.73 41 ASN B N 1
ATOM 911 C CA . ASN B 1 42 ? 11.999 9.823 4.245 1.00 30.00 41 ASN B CA 1
ATOM 912 C C . ASN B 1 42 ? 13.437 9.988 3.825 1.00 32.73 41 ASN B C 1
ATOM 913 O O . ASN B 1 42 ? 13.805 9.567 2.734 1.00 31.39 41 ASN B O 1
ATOM 918 N N . HIS B 1 43 ? 14.257 10.580 4.697 1.00 29.68 42 HIS B N 1
ATOM 919 C CA . HIS B 1 43 ? 15.683 10.728 4.460 1.00 29.14 42 HIS B CA 1
ATOM 920 C C . HIS B 1 43 ? 16.349 9.397 4.752 1.00 32.86 42 HIS B C 1
ATOM 921 O O . HIS B 1 43 ? 15.801 8.591 5.501 1.00 32.72 42 HIS B O 1
ATOM 928 N N . LEU B 1 44 ? 17.546 9.169 4.173 1.00 30.39 43 LEU B N 1
ATOM 929 C CA . LEU B 1 44 ? 18.353 7.981 4.456 1.00 30.00 43 LEU B CA 1
ATOM 930 C C . LEU B 1 44 ? 18.528 7.869 5.998 1.00 31.98 43 LEU B C 1
ATOM 931 O O . LEU B 1 44 ? 18.804 8.861 6.663 1.00 30.95 43 LEU B O 1
ATOM 936 N N . PRO B 1 45 ? 18.290 6.688 6.581 1.00 28.13 44 PRO B N 1
ATOM 937 C CA . PRO B 1 45 ? 18.376 6.545 8.042 1.00 27.68 44 PRO B CA 1
ATOM 938 C C . PRO B 1 45 ? 19.831 6.368 8.502 1.00 31.56 44 PRO B C 1
ATOM 939 O O . PRO B 1 45 ? 20.213 5.341 9.071 1.00 30.71 44 PRO B O 1
ATOM 943 N N . LEU B 1 46 ? 20.649 7.388 8.225 1.00 29.02 45 LEU B N 1
ATOM 944 C CA . LEU B 1 46 ? 22.088 7.378 8.472 1.00 27.95 45 LEU B CA 1
ATOM 945 C C . LEU B 1 46 ? 22.419 7.282 9.950 1.00 30.81 45 LEU B C 1
ATOM 946 O O . LEU B 1 46 ? 23.015 6.293 10.346 1.00 32.03 45 LEU B O 1
ATOM 951 N N . ARG B 1 47 ? 21.995 8.272 10.752 1.00 26.59 46 ARG B N 1
ATOM 952 C CA . ARG B 1 47 ? 22.257 8.377 12.186 1.00 27.17 46 ARG B CA 1
ATOM 953 C C . ARG B 1 47 ? 21.800 7.152 12.991 1.00 30.63 46 ARG B C 1
ATOM 954 O O . ARG B 1 47 ? 22.579 6.663 13.800 1.00 31.40 46 ARG B O 1
ATOM 962 N N . ILE B 1 48 ? 20.560 6.674 12.786 1.00 27.61 47 ILE B N 1
ATOM 963 C CA . ILE B 1 48 ? 20.016 5.521 13.507 1.00 27.60 47 ILE B CA 1
ATOM 964 C C . ILE B 1 48 ? 20.773 4.212 13.209 1.00 31.50 47 ILE B C 1
ATOM 965 O O . ILE B 1 48 ? 20.757 3.303 14.030 1.00 32.74 47 ILE B O 1
ATOM 970 N N . LEU B 1 49 ? 21.433 4.118 12.047 1.00 28.30 48 LEU B N 1
ATOM 971 C CA . LEU B 1 49 ? 22.202 2.935 11.677 1.00 29.01 48 LEU B CA 1
ATOM 972 C C . LEU B 1 49 ? 23.717 3.121 11.931 1.00 34.83 48 LEU B C 1
ATOM 973 O O . LEU B 1 49 ? 24.497 2.219 11.637 1.00 35.02 48 LEU B O 1
ATOM 978 N N . GLY B 1 50 ? 24.102 4.269 12.503 1.00 32.60 49 GLY B N 1
ATOM 979 C CA . GLY B 1 50 ? 25.484 4.598 12.855 1.00 33.18 49 GLY B CA 1
ATOM 980 C C . GLY B 1 50 ? 26.363 5.124 11.733 1.00 37.09 49 GLY B C 1
ATOM 981 O O . GLY B 1 50 ? 27.587 5.025 11.824 1.00 36.26 49 GLY B O 1
ATOM 982 N N . TYR B 1 51 ? 25.753 5.700 10.665 1.00 33.90 50 TYR B N 1
ATOM 983 C CA . TYR B 1 51 ? 26.493 6.285 9.531 1.00 32.74 50 TYR B CA 1
ATOM 984 C C . TYR B 1 51 ? 26.514 7.808 9.590 1.00 35.83 50 TYR B C 1
ATOM 985 O O . TYR B 1 51 ? 25.566 8.419 10.061 1.00 35.16 50 TYR B O 1
ATOM 994 N N . ARG B 1 52 ? 27.605 8.416 9.124 1.00 34.19 51 ARG B N 1
ATOM 995 C CA . ARG B 1 52 ? 27.785 9.875 9.082 1.00 33.62 51 ARG B CA 1
ATOM 996 C C . ARG B 1 52 ? 27.488 10.418 7.695 1.00 33.31 51 ARG B C 1
ATOM 997 O O . ARG B 1 52 ? 27.389 11.636 7.522 1.00 32.89 51 ARG B O 1
ATOM 1005 N N . SER B 1 53 ? 27.364 9.525 6.698 1.00 29.12 52 SER B N 1
ATOM 1006 C CA . SER B 1 53 ? 27.115 9.906 5.292 1.00 27.61 52 SER B CA 1
ATOM 1007 C C . SER B 1 53 ? 26.635 8.724 4.466 1.00 31.37 52 SER B C 1
ATOM 1008 O O . SER B 1 53 ? 26.649 7.599 4.948 1.00 30.76 52 SER B O 1
ATOM 1011 N N . THR B 1 54 ? 26.228 8.997 3.209 1.00 29.51 53 THR B N 1
ATOM 1012 C CA . THR B 1 54 ? 25.766 8.030 2.213 1.00 29.28 53 THR B CA 1
ATOM 1013 C C . THR B 1 54 ? 26.906 7.087 1.839 1.00 32.84 53 THR B C 1
ATOM 1014 O O . THR B 1 54 ? 26.677 5.879 1.781 1.00 33.11 53 THR B O 1
ATOM 1018 N N . MET B 1 55 ? 28.137 7.624 1.634 1.00 28.11 54 MET B N 1
ATOM 1019 C CA . MET B 1 55 ? 29.300 6.813 1.281 1.00 28.37 54 MET B CA 1
ATOM 1020 C C . MET B 1 55 ? 29.613 5.782 2.346 1.00 35.04 54 MET B C 1
ATOM 1021 O O . MET B 1 55 ? 29.833 4.622 2.017 1.00 36.44 54 MET B O 1
ATOM 1026 N N . GLU B 1 56 ? 29.538 6.172 3.622 1.00 33.08 55 GLU B N 1
ATOM 1027 C CA . GLU B 1 56 ? 29.713 5.268 4.752 1.00 33.61 55 GLU B CA 1
ATOM 1028 C C . GLU B 1 56 ? 28.693 4.122 4.675 1.00 38.25 55 GLU B C 1
ATOM 1029 O O . GLU B 1 56 ? 29.058 2.959 4.848 1.00 39.08 55 GLU B O 1
ATOM 1035 N N . LEU B 1 57 ? 27.417 4.458 4.394 1.00 34.95 56 LEU B N 1
ATOM 1036 C CA . LEU B 1 57 ? 26.318 3.507 4.250 1.00 34.82 56 LEU B CA 1
ATOM 1037 C C . LEU B 1 57 ? 26.552 2.507 3.110 1.00 40.36 56 LEU B C 1
ATOM 1038 O O . LEU B 1 57 ? 26.482 1.294 3.340 1.00 40.66 56 LEU B O 1
ATOM 1043 N N . VAL B 1 58 ? 26.815 3.017 1.890 1.00 37.62 57 VAL B N 1
ATOM 1044 C CA . VAL B 1 58 ? 26.956 2.174 0.701 1.00 38.54 57 VAL 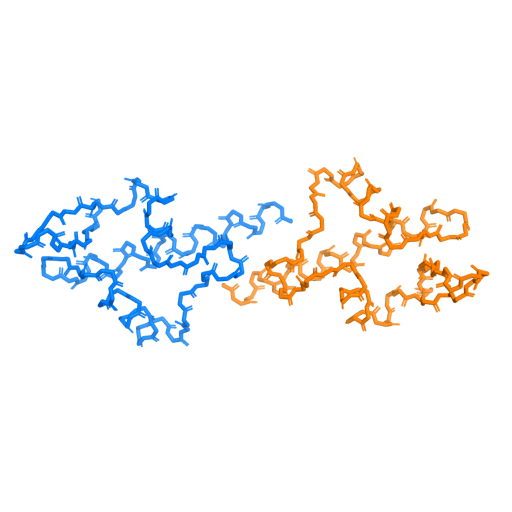B CA 1
ATOM 1045 C C . VAL B 1 58 ? 28.196 1.297 0.774 1.00 44.01 57 VAL B C 1
ATOM 1046 O O . VAL B 1 58 ? 28.151 0.180 0.264 1.00 45.87 57 VAL B O 1
ATOM 1050 N N . LEU B 1 59 ? 29.280 1.769 1.447 1.00 40.65 58 LEU B N 1
ATOM 1051 C CA . LEU B 1 59 ? 30.509 0.980 1.604 1.00 41.91 58 LEU B CA 1
ATOM 1052 C C . LEU B 1 59 ? 30.289 -0.189 2.568 1.00 48.59 58 LEU B C 1
ATOM 1053 O O . LEU B 1 59 ? 31.025 -1.176 2.521 1.00 50.37 58 LEU B O 1
ATOM 1058 N N . ASP B 1 60 ? 29.244 -0.089 3.415 1.00 44.52 59 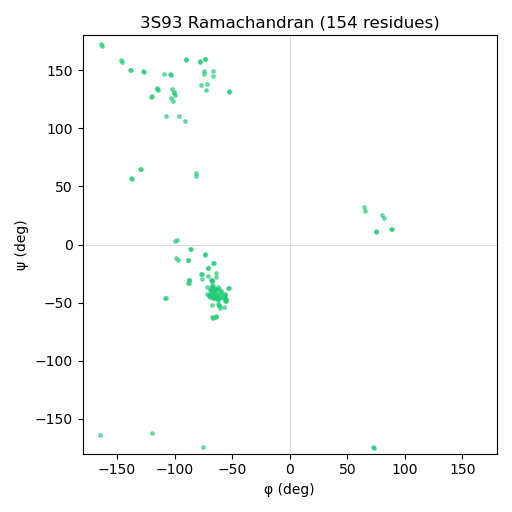ASP B N 1
ATOM 1059 C CA . ASP B 1 60 ? 28.864 -1.126 4.363 1.00 45.13 59 ASP B CA 1
ATOM 1060 C C . ASP B 1 60 ? 27.920 -2.171 3.730 1.00 49.15 59 ASP B C 1
ATOM 1061 O O . ASP B 1 60 ? 27.577 -3.170 4.379 1.00 50.19 59 ASP B O 1
ATOM 1066 N N . MET B 1 61 ? 27.515 -1.947 2.456 1.00 43.89 60 MET B N 1
ATOM 1067 C CA . MET B 1 61 ? 26.705 -2.881 1.684 1.00 44.19 60 MET B CA 1
ATOM 1068 C C . MET B 1 61 ? 27.381 -3.133 0.299 1.00 48.58 60 MET B C 1
ATOM 1069 O O . MET B 1 61 ? 26.823 -2.765 -0.735 1.00 46.23 60 MET B O 1
ATOM 1074 N N . PRO B 1 62 ? 28.598 -3.760 0.263 1.00 48.59 61 PRO B N 1
ATOM 1075 C CA . PRO B 1 62 ? 29.263 -3.996 -1.035 1.00 50.03 61 PRO B CA 1
ATOM 1076 C C . PRO B 1 62 ? 28.625 -5.120 -1.863 1.00 55.58 61 PRO B C 1
ATOM 1077 O O . PRO B 1 62 ? 28.977 -5.300 -3.026 1.00 55.35 61 PRO B O 1
ATOM 1081 N N . ASP B 1 63 ? 27.680 -5.858 -1.258 1.00 53.61 62 ASP B N 1
ATOM 1082 C CA . ASP B 1 63 ? 26.923 -6.944 -1.890 1.00 55.64 62 ASP B CA 1
ATOM 1083 C C . ASP B 1 63 ? 25.664 -6.386 -2.566 1.00 57.24 62 ASP B C 1
ATOM 1084 O O . ASP B 1 63 ? 25.030 -7.082 -3.359 1.00 59.32 62 ASP B O 1
ATOM 1089 N N . VAL B 1 64 ? 25.312 -5.120 -2.259 1.00 50.19 63 VAL B N 1
ATOM 1090 C CA . VAL B 1 64 ? 24.125 -4.428 -2.778 1.00 47.73 63 VAL B CA 1
ATOM 1091 C C . VAL B 1 64 ? 24.521 -3.340 -3.789 1.00 49.32 63 VAL B C 1
ATOM 1092 O O . VAL B 1 64 ? 23.898 -3.231 -4.844 1.00 50.22 63 VAL B O 1
ATOM 1096 N N . VAL B 1 65 ? 25.539 -2.511 -3.448 1.00 41.76 64 VAL B N 1
ATOM 1097 C CA . VAL B 1 65 ? 25.962 -1.355 -4.247 1.00 38.37 64 VAL B CA 1
ATOM 1098 C C . VAL B 1 65 ? 27.377 -1.521 -4.798 1.00 45.12 64 VAL B C 1
ATOM 1099 O O . VAL B 1 65 ? 28.292 -1.891 -4.061 1.00 44.55 64 VAL B O 1
ATOM 1103 N N . ARG B 1 66 ? 27.543 -1.210 -6.098 1.00 42.39 65 ARG B N 1
ATOM 1104 C CA . ARG B 1 66 ? 28.828 -1.184 -6.773 1.00 42.92 65 ARG B CA 1
ATOM 1105 C C . ARG B 1 66 ? 29.247 0.290 -6.841 1.00 45.13 65 ARG B C 1
ATOM 1106 O O . ARG B 1 66 ? 28.446 1.147 -7.219 1.00 43.98 65 ARG B O 1
ATOM 1114 N N . VAL B 1 67 ? 30.489 0.576 -6.450 1.00 42.27 66 VAL B N 1
ATOM 1115 C CA . VAL B 1 67 ? 31.070 1.921 -6.470 1.00 41.50 66 VAL B CA 1
ATOM 1116 C C . VAL B 1 67 ? 31.872 2.052 -7.791 1.00 48.56 66 VAL B C 1
ATOM 1117 O O . VAL B 1 67 ? 32.884 1.369 -7.977 1.00 49.04 66 VAL B O 1
ATOM 1121 N N . CYS B 1 68 ? 31.380 2.891 -8.719 1.00 46.97 67 CYS B N 1
ATOM 1122 C CA . CYS B 1 68 ? 31.987 3.092 -10.033 1.00 48.68 67 CYS B CA 1
ATOM 1123 C C . CYS B 1 68 ? 32.670 4.452 -10.110 1.00 50.07 67 CYS B C 1
ATOM 1124 O O . CYS B 1 68 ? 31.999 5.480 -10.077 1.00 46.78 67 CYS B O 1
ATOM 1127 N N . PRO B 1 69 ? 34.021 4.477 -10.162 1.00 49.39 68 PRO B N 1
ATOM 1128 C CA . PRO B 1 69 ? 34.719 5.768 -10.238 1.00 48.78 68 PRO B CA 1
ATOM 1129 C C . PRO B 1 69 ? 34.641 6.357 -11.647 1.00 51.54 68 PRO B C 1
ATOM 1130 O O . PRO B 1 69 ? 34.742 5.640 -12.640 1.00 52.77 68 PRO B O 1
ATOM 1134 N N . GLY B 1 70 ? 34.395 7.656 -11.704 1.00 45.66 69 GLY B N 1
ATOM 1135 C CA . GLY B 1 70 ? 34.273 8.408 -12.937 1.00 44.10 69 GLY B CA 1
ATOM 1136 C C . GLY B 1 70 ? 35.307 9.501 -13.042 1.00 44.58 69 GLY B C 1
ATOM 1137 O O . GLY B 1 70 ? 36.327 9.481 -12.348 1.00 44.13 69 GLY B O 1
ATOM 1138 N N . ALA B 1 71 ? 35.044 10.452 -13.947 1.00 40.39 70 ALA B N 1
ATOM 1139 C CA . ALA B 1 71 ? 35.887 11.597 -14.263 1.00 38.50 70 ALA B CA 1
ATOM 1140 C C . ALA B 1 71 ? 35.865 12.602 -13.126 1.00 38.96 70 ALA B C 1
ATOM 1141 O O . ALA B 1 71 ? 34.813 12.835 -12.521 1.00 38.24 70 ALA B O 1
ATOM 1143 N N . GLY B 1 72 ? 37.041 13.145 -12.808 1.00 33.23 71 GLY B N 1
ATOM 1144 C CA . GLY B 1 72 ? 37.222 14.115 -11.735 1.00 31.60 71 GLY B CA 1
ATOM 1145 C C . GLY B 1 72 ? 36.958 13.587 -10.340 1.00 34.52 71 GLY B C 1
ATOM 1146 O O . GLY B 1 72 ? 36.553 14.361 -9.470 1.00 35.35 71 GLY B O 1
ATOM 1147 N N . GLY B 1 73 ? 37.172 12.276 -10.127 1.00 29.24 72 GLY B N 1
ATOM 1148 C CA . GLY B 1 73 ? 36.954 11.611 -8.845 1.00 27.55 72 GLY B CA 1
ATOM 1149 C C . GLY B 1 73 ? 35.493 11.374 -8.511 1.00 32.53 72 GLY B C 1
ATOM 1150 O O . GLY B 1 73 ? 35.182 10.978 -7.393 1.00 30.56 72 GLY B O 1
ATOM 1151 N N . THR B 1 74 ? 34.579 11.578 -9.489 1.00 32.82 73 THR B N 1
ATOM 1152 C CA . THR B 1 74 ? 33.150 11.351 -9.313 1.00 32.01 73 THR B CA 1
ATOM 1153 C C . THR B 1 74 ? 32.882 9.867 -9.106 1.00 37.96 73 THR B C 1
ATOM 1154 O O . THR B 1 74 ? 33.608 9.017 -9.623 1.00 39.13 73 THR B O 1
ATOM 1158 N N . VAL B 1 75 ? 31.883 9.580 -8.273 1.00 34.33 74 VAL B N 1
ATOM 1159 C CA . VAL B 1 75 ? 31.425 8.255 -7.899 1.00 34.39 74 VAL B CA 1
ATOM 1160 C C . VAL B 1 75 ? 30.009 8.109 -8.447 1.00 39.37 74 VAL B C 1
ATOM 1161 O O . VAL B 1 75 ? 29.184 9.010 -8.281 1.00 37.40 74 VAL B O 1
ATOM 1165 N N . ILE B 1 76 ? 29.737 6.969 -9.098 1.00 38.87 75 ILE B N 1
ATOM 1166 C CA . ILE B 1 76 ? 28.420 6.587 -9.589 1.00 39.13 75 ILE B CA 1
ATOM 1167 C C . ILE B 1 76 ? 28.101 5.265 -8.889 1.00 42.36 75 ILE B C 1
ATOM 1168 O O . ILE B 1 76 ? 28.926 4.356 -8.873 1.00 43.62 75 ILE B O 1
ATOM 1173 N N . LEU B 1 77 ? 26.949 5.201 -8.234 1.00 37.28 76 LEU B N 1
ATOM 1174 C CA . LEU B 1 77 ? 26.521 4.027 -7.488 1.00 36.84 76 LEU B CA 1
ATOM 1175 C C . LEU B 1 77 ? 25.548 3.215 -8.314 1.00 41.45 76 LEU B C 1
ATOM 1176 O O . LEU B 1 77 ? 24.580 3.757 -8.848 1.00 40.07 76 LEU B O 1
ATOM 1181 N N . LYS B 1 78 ? 25.820 1.917 -8.437 1.00 40.91 77 LYS B N 1
ATOM 1182 C CA . LYS B 1 78 ? 25.022 0.997 -9.243 1.00 42.80 77 LYS B CA 1
ATOM 1183 C C . LYS B 1 78 ? 24.588 -0.213 -8.427 1.00 50.48 77 LYS B C 1
ATOM 1184 O O . LYS B 1 78 ? 25.308 -0.632 -7.521 1.00 49.68 77 LYS B O 1
ATOM 1190 N N . ALA B 1 79 ? 23.409 -0.772 -8.750 1.00 50.88 78 ALA B N 1
ATOM 1191 C CA . ALA B 1 79 ? 22.878 -1.964 -8.098 1.00 53.16 78 ALA B CA 1
ATOM 1192 C C . ALA B 1 79 ? 23.646 -3.186 -8.592 1.00 61.27 78 ALA B C 1
ATOM 1193 O O . ALA B 1 79 ? 24.091 -3.212 -9.742 1.00 60.86 78 ALA B O 1
ATOM 1195 N N . ILE B 1 80 ? 23.816 -4.186 -7.717 1.00 61.64 79 ILE B N 1
ATOM 1196 C CA . ILE B 1 80 ? 24.520 -5.425 -8.062 1.00 64.92 79 ILE B CA 1
ATOM 1197 C C . ILE B 1 80 ? 23.484 -6.545 -8.349 1.00 74.40 79 ILE B C 1
ATOM 1198 O O . ILE B 1 80 ? 22.646 -6.811 -7.486 1.00 74.98 79 ILE B O 1
ATOM 1203 N N . PRO B 1 81 ? 23.517 -7.188 -9.547 1.00 74.91 80 PRO B N 1
ATOM 1204 C CA . PRO B 1 81 ? 22.548 -8.271 -9.844 1.00 83.37 80 PRO B CA 1
ATOM 1205 C C . PRO B 1 81 ? 22.529 -9.409 -8.813 1.00 116.11 80 PRO B C 1
ATOM 1206 O O . PRO B 1 81 ? 21.815 -9.346 -7.807 1.00 75.72 80 PRO B O 1
#

Foldseek 3Di:
DVVVVVVVLVVLLVLQLVQQVPDDFAAFQVRSQVSSCVPVVDGRPQVVNPHPGSVSVVVVCVVFWDWDADPPRTTGIHGD/DVVVLVVLLVVVLVLLLVQQVPDDFAAFQVRSQVSCCVPVVDGDPQVSNPHPGSCSSVVVCVVFWDWDADPPRTTGIHGDD

Secondary structure (DSSP, 8-state):
-HHHHHHHHHHHHHHHHHHHHSSSS-B-HHHHHHHHHHHHSS---TGGGT-SSHHHHHHT-TTTEEEE--GGG--EEEE-/-HHHHHHHHHHHHHHHHHHHHSSSS-B-HHHHHHHHHHHHSS---TGGGT-SSHHHHHHT-TTTEEEEE-GGG-EEEEE--

B-factor: mean 48.56, std 15.44, range [18.56, 116.11]

Sequence (161 aa):
GMSEQQERIQECLRKEIRSLLISTKDGLSPQELEKEYLLMVGNHLPLRILGYRSTMELVLDMPDVVRVCPGAGGTVILKAIGMSEQQERIQECLRKEIRSLLISTKDGLSPQQELEKEYLLMVGNHLPLRILGYRSTMELVLDMPDVVRVCPGAGGTVILKAIP

Organism: Homo sapiens (NCBI:txid9606)

CATH classification: 3.30.420.610

Nearest PDB structures (foldseek):
  3s93-assembly1_A  TM=1.013E+00  e=1.404E-15  Homo sapiens
  3rco-assembly1_B  TM=9.101E-01  e=9.983E-06  Homo sapiens
  8wxs-assembly1_A  TM=8.832E-01  e=1.608E-05  Drosophila melanogaster
  2lh9-assembly1_A  TM=8.677E-01  e=1.608E-05  Mus musculus
  8wxs-assembly1_B  TM=8.764E-01  e=1.745E-04  Drosophila melanogaster

InterPro domains:
  IPR002999 Tudor domain [PF00567] (472-594)
  IPR002999 Tudor domain [PS50304] (525-584)
  IPR002999 Tudor domain [SM00333] (524-582)
  IPR025605 OST-HTH/LOTUS domain [PF12872] (10-72)
  IPR025605 OST-HTH/LOTUS domain [PF12872] (135-195)
  IPR025605 OST-HTH/LOTUS domain [PF12872] (296-362)
  IPR025605 OST-HTH/LOTUS domain [PS51644] (7-80)
  IPR025605 OST-HTH/LOTUS domain [PS51644] (127-202)
  IPR025605 OST-HTH/LOTUS domain [PS51644] (295-369)
  IPR035437 SNase-like, OB-fold superfamily [G3DSA:2.40.50.90] (475-657)
  IPR037982 TDRD5, second LOTUS domain [cd09975] (132-201)
  IPR041966 LOTUS-like domain [G3DSA:3.30.420.610] (1-79)
  IPR041966 LOTUS-like domain [G3DSA:3.30.420.610] (132-207)
  IPR041966 LOTUS-like domain [G3DSA:3.30.420.610] (293-364)
  IPR050621 Tudor domain-containing [PTHR22948] (7-855)

Radius of gyration: 20.24 Å; Cα contacts (8 Å, |Δi|>4): 200; chains: 2; bounding box: 34×32×62 Å